Protein AF-F3FWP3-F1 (afdb_monomer)

Solvent-accessible surface area (backbone atoms only — not comparable to full-atom values): 4680 Å² total; per-residue (Å²): 132,83,79,78,64,66,71,75,40,71,68,49,39,51,47,54,50,51,39,47,51,49,57,52,51,49,49,53,50,51,52,55,49,48,52,26,53,49,37,48,74,68,52,88,49,70,67,58,23,52,55,26,45,54,49,38,66,60,44,51,61,50,51,52,54,53,48,56,52,53,49,51,52,36,50,53,44,53,48,59,72,74,53,132

Structure (mmCIF, N/CA/C/O backbone):
data_AF-F3FWP3-F1
#
_entry.id   AF-F3FWP3-F1
#
loop_
_atom_site.group_PD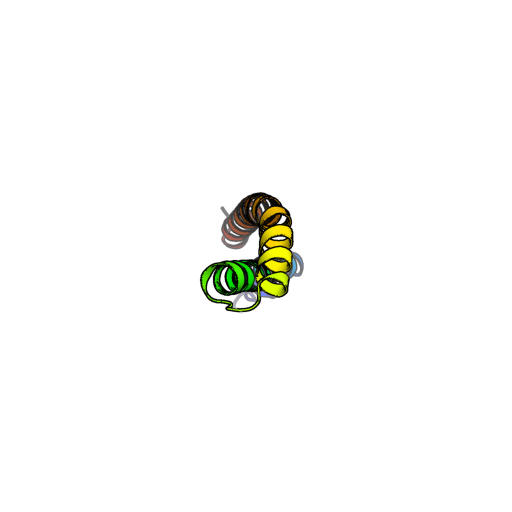B
_atom_site.id
_atom_site.type_symbol
_atom_site.label_atom_id
_atom_site.label_alt_id
_atom_site.label_comp_id
_atom_site.label_asym_id
_atom_site.label_entity_id
_atom_site.label_seq_id
_atom_site.pdbx_PDB_ins_code
_atom_site.Cartn_x
_atom_site.Cartn_y
_atom_site.Cartn_z
_atom_site.occupancy
_atom_site.B_iso_or_equiv
_atom_site.auth_seq_id
_atom_site.auth_comp_id
_atom_site.auth_asym_id
_atom_site.auth_atom_id
_atom_site.pdbx_PDB_model_num
ATOM 1 N N . LYS A 1 1 ? 10.772 0.469 -39.227 1.00 73.50 1 LYS A N 1
ATOM 2 C CA . LYS A 1 1 ? 9.780 -0.204 -38.351 1.00 73.50 1 LYS A CA 1
ATOM 3 C C . LYS A 1 1 ? 9.903 0.449 -36.979 1.00 73.50 1 LYS A C 1
ATOM 5 O O . LYS A 1 1 ? 11.040 0.654 -36.574 1.00 73.50 1 LYS A O 1
ATOM 10 N N . ALA A 1 2 ? 8.811 0.874 -36.341 1.00 83.06 2 ALA A N 1
ATOM 11 C CA . ALA A 1 2 ? 8.894 1.443 -34.992 1.00 83.06 2 ALA A CA 1
ATOM 12 C C . ALA A 1 2 ? 9.359 0.363 -34.000 1.00 83.06 2 ALA A C 1
ATOM 14 O O . ALA A 1 2 ? 9.074 -0.815 -34.222 1.00 83.06 2 ALA A O 1
ATOM 15 N N . ALA A 1 3 ? 10.099 0.757 -32.964 1.00 85.44 3 ALA A N 1
ATOM 16 C CA . ALA A 1 3 ? 10.433 -0.144 -31.868 1.00 85.44 3 ALA A CA 1
ATOM 17 C C . ALA A 1 3 ? 9.161 -0.497 -31.084 1.00 85.44 3 ALA A C 1
ATOM 19 O O . ALA A 1 3 ? 8.257 0.335 -30.964 1.00 85.44 3 ALA A O 1
ATOM 20 N N . ASP A 1 4 ? 9.092 -1.721 -30.561 1.00 93.12 4 ASP A N 1
ATOM 21 C CA . ASP A 1 4 ? 7.972 -2.127 -29.717 1.00 93.12 4 ASP A CA 1
ATOM 22 C C . ASP A 1 4 ? 7.961 -1.300 -28.415 1.00 93.12 4 ASP A C 1
ATOM 24 O O . ASP A 1 4 ? 9.028 -0.968 -27.887 1.00 93.12 4 ASP A O 1
ATOM 28 N N . PRO A 1 5 ? 6.784 -0.954 -27.864 1.00 95.38 5 PRO A N 1
ATOM 29 C CA . PRO A 1 5 ? 6.703 -0.246 -26.590 1.00 95.38 5 PRO A CA 1
ATOM 30 C C . PRO A 1 5 ? 7.349 -1.054 -25.461 1.00 95.38 5 PRO A C 1
ATOM 32 O O . PRO A 1 5 ? 7.105 -2.253 -25.346 1.00 95.38 5 PRO A O 1
ATOM 35 N N . ILE A 1 6 ? 8.089 -0.402 -24.560 1.00 96.56 6 ILE A N 1
ATOM 36 C CA . ILE A 1 6 ? 8.896 -1.091 -23.534 1.00 96.56 6 ILE A CA 1
ATOM 37 C C . ILE A 1 6 ? 8.098 -2.005 -22.591 1.00 96.56 6 ILE A C 1
ATOM 39 O O . ILE A 1 6 ? 8.659 -2.931 -22.008 1.00 96.56 6 ILE A O 1
ATOM 43 N N . ILE A 1 7 ? 6.778 -1.810 -22.488 1.00 96.56 7 ILE A N 1
ATOM 44 C CA . ILE A 1 7 ? 5.871 -2.700 -21.754 1.00 96.56 7 ILE A CA 1
ATOM 45 C C . ILE A 1 7 ? 5.902 -4.139 -22.284 1.00 96.56 7 ILE A C 1
ATOM 47 O O . ILE A 1 7 ? 5.456 -5.045 -21.589 1.00 96.56 7 ILE A O 1
ATOM 51 N N . VAL A 1 8 ? 6.415 -4.403 -23.492 1.00 96.56 8 VAL A N 1
ATOM 52 C CA . VAL A 1 8 ? 6.555 -5.784 -23.964 1.00 96.56 8 VAL A CA 1
ATOM 53 C C . VAL A 1 8 ? 7.671 -6.540 -23.236 1.00 96.56 8 VAL A C 1
ATOM 55 O O . VAL A 1 8 ? 7.614 -7.771 -23.164 1.00 9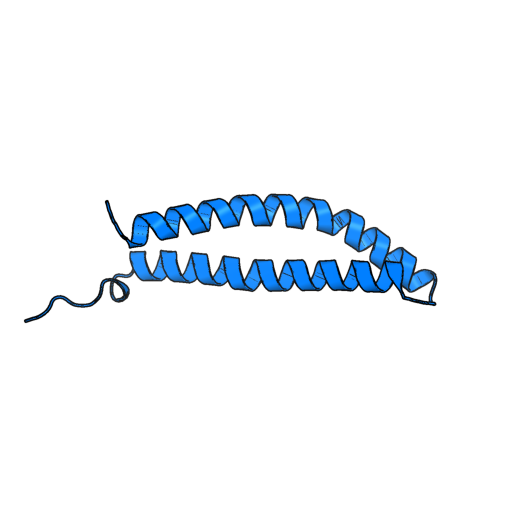6.56 8 VAL A O 1
ATOM 58 N N . HIS A 1 9 ? 8.643 -5.842 -22.646 1.00 97.19 9 HIS A N 1
ATOM 59 C CA . HIS A 1 9 ? 9.783 -6.469 -21.986 1.00 97.19 9 HIS A CA 1
ATOM 60 C C . HIS A 1 9 ? 9.396 -7.067 -20.624 1.00 97.19 9 HIS A C 1
ATOM 62 O O . HIS A 1 9 ? 8.721 -6.400 -19.833 1.00 97.19 9 HIS A O 1
ATOM 68 N N . PRO A 1 10 ? 9.827 -8.306 -20.312 1.00 97.94 10 PRO A N 1
ATOM 69 C CA . PRO A 1 10 ? 9.432 -8.990 -19.079 1.00 97.94 10 PRO A CA 1
ATOM 70 C C . PRO A 1 10 ? 9.745 -8.210 -17.799 1.00 97.94 10 PRO A C 1
ATOM 72 O O . PRO A 1 10 ? 8.904 -8.158 -16.905 1.00 97.94 10 PRO A O 1
ATOM 75 N N . ASP A 1 11 ? 10.913 -7.569 -17.718 1.00 98.12 11 ASP A N 1
ATOM 76 C CA . ASP A 1 11 ? 11.311 -6.849 -16.505 1.00 98.12 11 ASP A CA 1
ATOM 77 C C . ASP A 1 11 ? 10.497 -5.562 -16.284 1.00 98.12 11 ASP A C 1
ATOM 79 O O . ASP A 1 11 ? 10.033 -5.307 -15.174 1.00 98.12 11 ASP A O 1
ATOM 83 N N . VAL A 1 12 ? 10.193 -4.818 -17.356 1.00 98.25 12 VAL A N 1
ATOM 84 C CA . VAL A 1 12 ? 9.296 -3.651 -17.291 1.00 98.25 12 VAL A CA 1
ATOM 85 C C . VAL A 1 12 ? 7.901 -4.072 -16.826 1.00 98.25 12 VAL A C 1
ATOM 87 O O . VAL A 1 12 ? 7.332 -3.438 -15.938 1.00 98.25 12 VAL A O 1
ATOM 90 N N . ARG A 1 13 ? 7.352 -5.181 -17.349 1.00 98.31 13 ARG A N 1
ATOM 91 C CA . ARG A 1 13 ? 6.058 -5.705 -16.869 1.00 98.31 13 ARG A CA 1
ATOM 92 C C . ARG A 1 13 ? 6.111 -6.120 -15.409 1.00 98.31 13 ARG A C 1
ATOM 94 O O . ARG A 1 13 ? 5.170 -5.821 -14.683 1.00 98.31 13 ARG A O 1
ATOM 101 N N . ARG A 1 14 ? 7.178 -6.802 -14.984 1.00 98.44 14 ARG A N 1
ATOM 102 C CA . ARG A 1 14 ? 7.366 -7.216 -13.589 1.00 98.44 14 ARG A CA 1
ATOM 103 C C . ARG A 1 14 ? 7.327 -5.999 -12.666 1.00 98.44 14 ARG A C 1
ATOM 105 O O . ARG A 1 14 ? 6.532 -6.002 -11.735 1.00 98.44 14 ARG A O 1
ATOM 112 N N . MET A 1 15 ? 8.099 -4.950 -12.961 1.00 98.56 15 MET A N 1
ATOM 113 C CA . MET A 1 15 ? 8.102 -3.711 -12.169 1.00 98.56 15 MET A C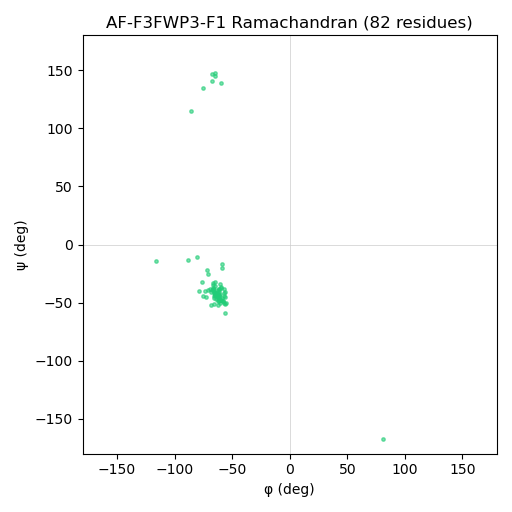A 1
ATOM 114 C C . MET A 1 15 ? 6.722 -3.042 -12.132 1.00 98.56 15 MET A C 1
ATOM 116 O O . MET A 1 15 ? 6.225 -2.724 -11.053 1.00 98.56 15 MET A O 1
ATOM 120 N N . LEU A 1 16 ? 6.062 -2.890 -13.286 1.00 98.56 16 LEU A N 1
ATOM 121 C CA . LEU A 1 16 ? 4.724 -2.292 -13.363 1.00 98.56 16 LEU A CA 1
ATOM 122 C C . LEU A 1 16 ? 3.672 -3.105 -12.590 1.00 98.56 16 LEU A C 1
ATOM 124 O O . LEU A 1 16 ? 2.809 -2.529 -11.928 1.00 98.56 16 LEU A O 1
ATOM 128 N N . LEU A 1 17 ? 3.741 -4.438 -12.644 1.00 98.56 17 LEU A N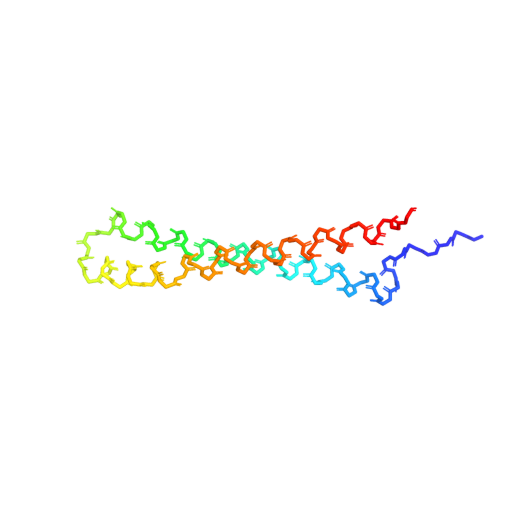 1
ATOM 129 C CA . LEU A 1 17 ? 2.846 -5.318 -11.889 1.00 98.56 17 LEU A CA 1
ATOM 130 C C . LEU A 1 17 ? 3.122 -5.260 -10.384 1.00 98.56 17 LEU A C 1
ATOM 132 O O . LEU A 1 17 ? 2.162 -5.240 -9.616 1.00 98.56 17 LEU A O 1
ATOM 136 N N . THR A 1 18 ? 4.384 -5.162 -9.959 1.00 98.56 18 THR A N 1
ATOM 137 C CA . THR A 1 18 ? 4.744 -4.921 -8.553 1.00 98.56 18 THR A CA 1
ATOM 138 C C . THR A 1 18 ? 4.164 -3.595 -8.060 1.00 98.56 18 THR A C 1
ATOM 140 O O . THR A 1 18 ? 3.459 -3.572 -7.052 1.00 98.56 18 THR A O 1
ATOM 143 N N . MET A 1 19 ? 4.368 -2.501 -8.806 1.00 98.69 19 MET A N 1
ATOM 144 C CA . MET A 1 19 ? 3.803 -1.186 -8.472 1.00 98.69 19 MET A CA 1
ATOM 145 C C . MET A 1 19 ? 2.275 -1.239 -8.363 1.00 98.69 19 MET A C 1
ATOM 147 O O . MET A 1 19 ? 1.702 -0.700 -7.415 1.00 98.69 19 MET A O 1
ATOM 151 N N . LYS A 1 20 ? 1.605 -1.917 -9.306 1.00 98.62 20 LYS A N 1
ATOM 152 C CA . LYS A 1 20 ? 0.150 -2.110 -9.280 1.00 98.62 20 LYS A CA 1
ATOM 153 C C . LYS A 1 20 ? -0.291 -2.887 -8.039 1.00 98.62 20 LYS A C 1
ATOM 155 O O . LYS A 1 20 ? -1.206 -2.447 -7.348 1.00 98.62 20 LYS A O 1
ATOM 160 N N . ALA A 1 21 ? 0.361 -4.012 -7.747 1.00 98.56 21 ALA A N 1
ATOM 161 C CA . ALA A 1 21 ? 0.034 -4.852 -6.600 1.00 98.56 21 ALA A CA 1
ATOM 162 C C . ALA A 1 21 ? 0.186 -4.084 -5.279 1.00 98.56 21 ALA A C 1
ATOM 164 O O . ALA A 1 21 ? -0.704 -4.146 -4.430 1.00 98.56 21 ALA A O 1
ATOM 165 N N . PHE A 1 22 ? 1.253 -3.294 -5.128 1.00 98.44 22 PHE A N 1
ATOM 166 C CA . PHE A 1 22 ? 1.418 -2.418 -3.970 1.00 98.44 22 PHE A CA 1
ATOM 167 C C . PHE A 1 22 ? 0.343 -1.336 -3.912 1.00 98.44 22 PHE A C 1
ATOM 169 O O . PHE A 1 22 ? -0.276 -1.163 -2.864 1.00 98.44 22 PHE A O 1
ATOM 176 N N . ALA A 1 23 ? 0.057 -0.641 -5.013 1.00 98.12 23 ALA A N 1
ATOM 177 C CA . ALA A 1 23 ? -0.940 0.428 -5.030 1.00 98.12 23 ALA A CA 1
ATOM 178 C C . ALA A 1 23 ? -2.356 -0.072 -4.692 1.00 98.12 23 ALA A C 1
ATOM 180 O O . ALA A 1 23 ? -3.078 0.578 -3.93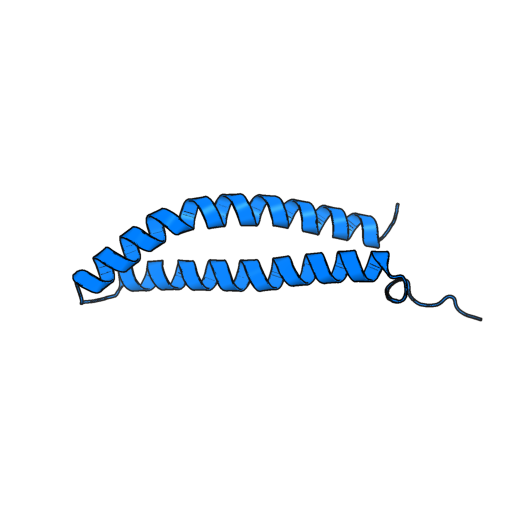7 1.00 98.12 23 ALA A O 1
ATOM 181 N N . GLU A 1 24 ? -2.767 -1.216 -5.237 1.00 98.62 24 GLU A N 1
ATOM 182 C CA . GLU A 1 24 ? -4.090 -1.798 -4.984 1.00 98.62 24 GLU A CA 1
ATOM 183 C C . GLU A 1 24 ? -4.163 -2.447 -3.596 1.00 98.62 24 GLU A C 1
ATOM 185 O O . GLU A 1 24 ? -5.117 -2.208 -2.851 1.00 98.62 24 GLU A O 1
ATOM 190 N N . GLY A 1 25 ? -3.132 -3.202 -3.207 1.00 97.94 25 GLY A N 1
ATOM 191 C CA . GLY A 1 25 ? -3.073 -3.895 -1.920 1.00 97.94 25 GLY A CA 1
ATOM 192 C C . GLY A 1 25 ? -3.013 -2.938 -0.731 1.00 97.94 25 GLY A C 1
ATOM 193 O O . GLY A 1 25 ? -3.784 -3.079 0.220 1.00 97.94 25 GLY A O 1
ATOM 194 N N . THR A 1 26 ? -2.158 -1.915 -0.793 1.00 97.94 26 THR A N 1
ATOM 195 C CA . THR A 1 26 ? -2.066 -0.907 0.279 1.00 97.94 26 THR A CA 1
ATOM 196 C C . THR A 1 26 ? -3.336 -0.065 0.387 1.00 97.94 26 THR A C 1
ATOM 198 O O . THR A 1 26 ? -3.751 0.272 1.495 1.00 97.94 26 THR A O 1
ATOM 201 N N . ARG A 1 27 ? -4.019 0.210 -0.733 1.00 98.25 27 ARG A N 1
ATOM 202 C CA . ARG A 1 27 ? -5.321 0.891 -0.726 1.00 98.25 27 ARG A CA 1
ATOM 203 C C . ARG A 1 27 ? -6.406 0.052 -0.050 1.00 98.25 27 ARG A C 1
ATOM 205 O O . ARG A 1 27 ? -7.175 0.578 0.750 1.00 98.25 27 ARG A O 1
ATOM 212 N N . ALA A 1 28 ? -6.462 -1.249 -0.328 1.00 98.12 28 ALA A N 1
ATOM 213 C CA . ALA A 1 28 ? -7.387 -2.145 0.363 1.00 98.12 28 ALA A CA 1
ATOM 214 C C . ALA A 1 28 ? -7.091 -2.199 1.873 1.00 98.12 28 ALA A C 1
ATOM 216 O O . ALA A 1 28 ? -8.009 -2.096 2.687 1.00 98.12 28 ALA A O 1
ATOM 217 N N . MET A 1 29 ? -5.810 -2.285 2.247 1.00 97.19 29 MET A N 1
ATOM 218 C CA . MET A 1 29 ? -5.375 -2.295 3.645 1.00 97.19 29 MET A CA 1
ATOM 219 C C . MET A 1 29 ? -5.757 -1.003 4.379 1.00 97.19 29 MET A C 1
ATOM 221 O O . MET A 1 29 ? -6.322 -1.075 5.468 1.00 97.19 29 MET A O 1
ATOM 225 N N . VAL A 1 30 ? -5.507 0.176 3.794 1.00 97.19 30 VAL A N 1
ATOM 226 C CA . VAL A 1 30 ? -5.841 1.448 4.455 1.00 97.19 30 VAL A CA 1
ATOM 227 C C . VAL A 1 30 ? -7.349 1.638 4.592 1.00 97.19 30 VAL A C 1
ATOM 229 O O . VAL A 1 30 ? -7.796 2.097 5.637 1.00 97.19 30 VAL A O 1
ATOM 232 N N . TYR A 1 31 ? -8.152 1.224 3.605 1.00 98.12 31 TYR A N 1
ATOM 233 C CA . TYR A 1 31 ? -9.612 1.256 3.731 1.00 98.12 31 TYR A CA 1
ATOM 234 C C . TYR A 1 31 ? -10.128 0.291 4.794 1.00 98.12 31 TYR A C 1
ATOM 236 O O . TYR A 1 31 ? -11.037 0.640 5.546 1.00 98.12 31 TYR A O 1
ATOM 244 N N . PHE A 1 32 ? -9.533 -0.896 4.909 1.00 97.56 32 PHE A N 1
ATOM 245 C CA . PHE A 1 32 ? -9.869 -1.826 5.980 1.00 97.56 32 PHE A CA 1
ATOM 246 C C . PHE A 1 32 ? -9.566 -1.238 7.364 1.00 97.56 32 PHE A C 1
ATOM 248 O O . PHE A 1 32 ? -10.416 -1.304 8.251 1.00 97.56 32 PHE A O 1
ATOM 255 N N . THR A 1 33 ? -8.397 -0.619 7.542 1.00 97.44 33 THR A N 1
ATOM 256 C CA . THR A 1 33 ? -8.021 0.042 8.800 1.00 97.44 33 THR A CA 1
ATOM 257 C C . THR A 1 33 ? -8.911 1.256 9.083 1.00 97.44 33 THR A C 1
ATOM 259 O O . THR A 1 33 ? -9.383 1.415 10.206 1.00 97.44 33 THR A O 1
ATOM 262 N N . ALA A 1 34 ? -9.221 2.072 8.071 1.00 97.69 34 ALA A N 1
ATOM 263 C CA . ALA A 1 34 ? -10.119 3.222 8.200 1.00 97.69 34 ALA A CA 1
ATOM 264 C C . ALA A 1 34 ? -11.535 2.805 8.624 1.00 97.69 34 ALA A C 1
ATOM 266 O O . ALA A 1 34 ? -12.129 3.441 9.489 1.00 97.69 34 ALA A O 1
ATOM 267 N N . LYS A 1 35 ? -12.041 1.675 8.113 1.00 98.12 35 LYS A N 1
ATOM 268 C CA . LYS A 1 35 ? -13.312 1.106 8.577 1.00 98.12 35 LYS A CA 1
ATOM 269 C C . LYS A 1 35 ? -13.299 0.828 10.086 1.00 98.12 35 LYS A C 1
ATOM 271 O O . LYS A 1 35 ? -14.311 1.042 10.745 1.00 98.12 35 LYS A O 1
ATOM 276 N N . GLN A 1 36 ? -12.178 0.364 10.646 1.00 98.31 36 GLN A N 1
ATOM 277 C CA . GLN A 1 36 ? -12.074 0.153 12.095 1.00 98.31 36 GLN A CA 1
ATOM 278 C C . GLN A 1 36 ? -12.125 1.477 12.862 1.00 98.31 36 GLN A C 1
ATOM 280 O O . GLN A 1 36 ? -12.795 1.545 13.887 1.00 98.31 36 GLN A O 1
ATOM 285 N N . VAL A 1 37 ? -11.500 2.542 12.341 1.00 98.19 37 VAL A N 1
ATOM 286 C CA . VAL A 1 37 ? -11.605 3.899 12.915 1.00 98.19 37 VAL A CA 1
ATOM 287 C C . VAL A 1 37 ? -13.067 4.337 13.008 1.00 98.19 37 VAL A C 1
ATOM 289 O O . VAL A 1 37 ? -13.496 4.825 14.055 1.00 98.19 37 VAL A O 1
ATOM 292 N N . ASP A 1 38 ? -13.846 4.119 11.948 1.00 98.38 38 ASP A N 1
ATOM 293 C CA . ASP A 1 38 ? -15.269 4.457 11.947 1.00 98.38 38 ASP A CA 1
ATOM 294 C C . ASP A 1 38 ? -16.059 3.624 12.966 1.00 98.38 38 ASP A C 1
ATOM 296 O O . ASP A 1 38 ? -16.884 4.177 13.690 1.00 98.38 38 ASP A O 1
ATOM 300 N N . ILE A 1 39 ? -15.784 2.321 13.095 1.00 98.50 39 ILE A N 1
ATOM 301 C CA . ILE A 1 39 ? -16.445 1.467 14.099 1.00 98.50 39 ILE A CA 1
ATOM 302 C C . ILE A 1 39 ? -16.129 1.954 15.519 1.00 98.50 39 ILE A C 1
ATOM 304 O O . ILE A 1 39 ? -17.049 2.125 16.320 1.00 98.50 39 ILE A O 1
ATOM 308 N N . VAL A 1 40 ? -14.858 2.233 15.826 1.00 98.19 40 VAL A N 1
ATOM 309 C CA . VAL A 1 40 ? -14.439 2.768 17.134 1.00 98.19 40 VAL A CA 1
ATOM 310 C C . VAL A 1 40 ? -15.166 4.076 17.444 1.00 98.19 40 VAL A C 1
ATOM 312 O O . VAL A 1 40 ? -15.621 4.287 18.569 1.00 98.19 40 VAL A O 1
ATOM 315 N N . LYS A 1 41 ? -15.309 4.953 16.447 1.00 98.00 41 LYS A N 1
ATOM 316 C CA . LYS A 1 41 ? -15.888 6.283 16.634 1.00 98.00 41 LYS A CA 1
ATOM 317 C C . LYS A 1 41 ? -17.414 6.279 16.713 1.00 98.00 41 LYS A C 1
ATOM 319 O O . LYS A 1 41 ? -17.972 7.022 17.520 1.00 98.00 41 LYS A O 1
ATOM 324 N N . TYR A 1 42 ? -18.081 5.469 15.895 1.00 98.12 42 TYR A N 1
ATOM 325 C CA . TYR A 1 42 ? -19.517 5.596 15.637 1.00 98.12 42 TYR A CA 1
ATOM 326 C C . TYR A 1 42 ? -20.366 4.404 16.090 1.00 98.12 42 TYR A C 1
ATOM 328 O O . TYR A 1 42 ? -21.581 4.555 16.164 1.00 98.12 42 TYR A O 1
ATOM 336 N N . SER A 1 43 ? -19.788 3.242 16.412 1.00 97.50 43 SER A N 1
ATOM 337 C CA . SER A 1 43 ? -20.592 2.094 16.859 1.00 97.50 43 SER A CA 1
ATOM 338 C C . SER A 1 43 ? -21.245 2.349 18.223 1.00 97.50 43 SER A C 1
ATOM 340 O O . SER A 1 43 ? -20.633 2.919 19.127 1.00 97.50 43 SER A O 1
ATOM 342 N N . GLU A 1 44 ? -22.484 1.906 18.402 1.00 97.50 44 GLU A N 1
ATOM 343 C CA . GLU A 1 44 ? -23.179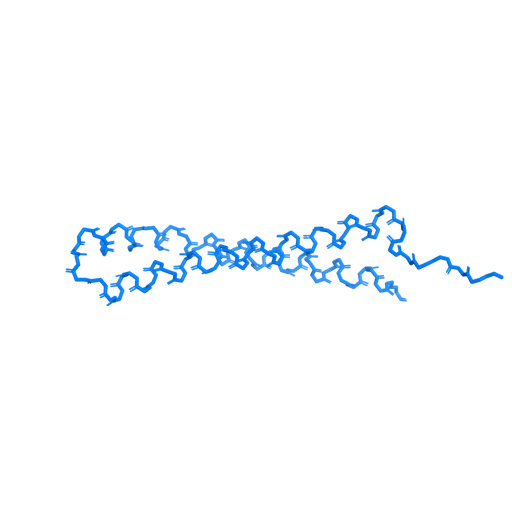 1.937 19.697 1.00 97.50 44 GLU A CA 1
ATOM 344 C C . GLU A 1 44 ? -22.917 0.669 20.527 1.00 97.50 44 GLU A C 1
ATOM 346 O O . GLU A 1 44 ? -23.163 0.663 21.730 1.00 97.50 44 GLU A O 1
ATOM 351 N N . ASP A 1 45 ? -22.361 -0.378 19.908 1.00 98.19 45 ASP A N 1
ATOM 352 C CA . ASP A 1 45 ? -22.035 -1.653 20.548 1.00 98.19 45 ASP A CA 1
ATOM 353 C C . ASP A 1 45 ? -20.635 -1.601 21.206 1.00 98.19 45 ASP A C 1
ATOM 355 O O . ASP A 1 45 ? -19.622 -1.481 20.497 1.00 98.19 45 ASP A O 1
ATOM 359 N N . PRO A 1 46 ? -20.541 -1.709 22.550 1.00 97.31 46 PRO A N 1
ATOM 360 C CA . PRO A 1 46 ? -19.270 -1.672 23.272 1.00 97.31 46 PRO A CA 1
ATOM 361 C C . PRO A 1 46 ? -18.294 -2.794 22.894 1.00 97.31 46 PRO A C 1
ATOM 363 O O . PRO A 1 46 ? -17.083 -2.560 22.872 1.00 97.31 46 PRO A O 1
ATOM 366 N N . GLU A 1 47 ? -18.785 -3.993 22.571 1.00 97.88 47 GLU A N 1
ATOM 367 C CA . GLU A 1 47 ? -17.921 -5.126 22.217 1.00 97.88 47 GLU A CA 1
ATOM 368 C C . GLU A 1 47 ? -17.317 -4.932 20.823 1.00 97.88 47 GLU A C 1
ATOM 370 O O . GLU A 1 47 ? -16.118 -5.148 20.623 1.00 97.88 47 GLU A O 1
ATOM 375 N N . GLN A 1 48 ? -18.104 -4.418 19.871 1.00 97.75 48 GLN A N 1
ATOM 376 C CA . GLN A 1 48 ? -17.590 -4.047 18.548 1.00 97.75 48 GLN A CA 1
ATOM 377 C C . GLN A 1 48 ? -16.551 -2.931 18.629 1.00 97.75 48 GLN A C 1
ATOM 379 O O . GLN A 1 48 ? -15.520 -3.018 17.961 1.00 97.75 48 GLN A O 1
ATOM 384 N N . LYS A 1 49 ? -16.782 -1.907 19.462 1.00 98.44 49 LYS A N 1
ATOM 385 C CA . LYS A 1 49 ? -15.796 -0.842 19.699 1.00 98.44 49 LYS A CA 1
ATO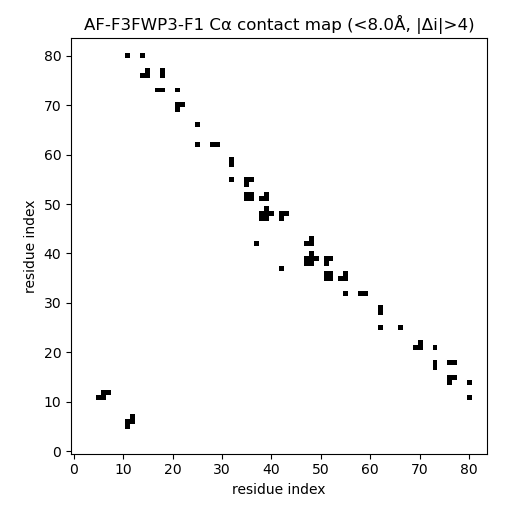M 386 C C . LYS A 1 49 ? -14.483 -1.404 20.225 1.00 98.44 49 LYS A C 1
ATOM 388 O O . LYS A 1 49 ? -13.430 -1.090 19.681 1.00 98.44 49 LYS A O 1
ATOM 393 N N . LYS A 1 50 ? -14.543 -2.266 21.242 1.00 98.31 50 LYS A N 1
AT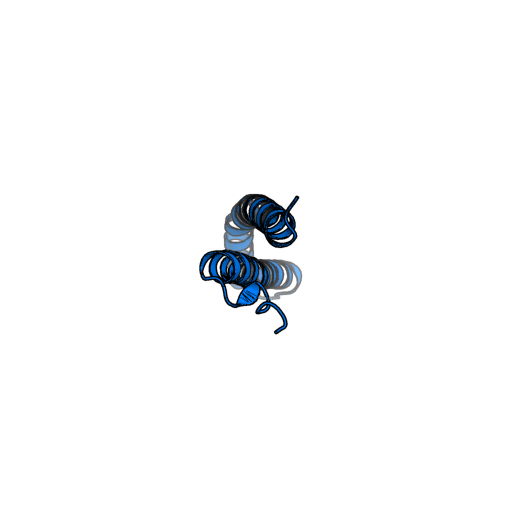OM 394 C CA . LYS A 1 50 ? -13.358 -2.880 21.854 1.00 98.31 50 LYS A CA 1
ATOM 395 C C . LYS A 1 50 ? -12.575 -3.744 20.863 1.00 98.31 50 LYS A C 1
ATOM 397 O O . LYS A 1 50 ? -11.350 -3.655 20.810 1.00 98.31 50 LYS A O 1
ATOM 402 N N . ALA A 1 51 ? -13.266 -4.562 20.069 1.00 98.31 51 ALA A N 1
ATOM 403 C CA . ALA A 1 51 ? -12.628 -5.394 19.051 1.00 98.31 51 ALA A CA 1
ATOM 404 C C . ALA A 1 51 ? -11.978 -4.549 17.941 1.00 98.31 51 ALA A C 1
ATOM 406 O O . ALA A 1 51 ? -10.842 -4.821 17.544 1.00 98.31 51 ALA A O 1
ATOM 407 N N . ALA A 1 52 ? -12.672 -3.509 17.468 1.00 98.38 52 ALA A N 1
ATOM 408 C CA . ALA A 1 52 ? -12.155 -2.602 16.449 1.00 98.38 52 ALA A CA 1
ATOM 409 C C . ALA A 1 52 ? -10.955 -1.791 16.953 1.00 98.38 52 ALA A C 1
ATOM 411 O O . ALA A 1 52 ? -9.986 -1.641 16.215 1.00 98.38 52 ALA A O 1
ATOM 412 N N . ASP A 1 53 ? -10.977 -1.329 18.205 1.00 98.38 53 ASP A N 1
ATOM 413 C CA . ASP A 1 53 ? -9.874 -0.578 18.815 1.00 98.38 53 ASP A CA 1
ATOM 414 C C . ASP A 1 53 ? -8.613 -1.443 18.957 1.00 98.38 53 ASP A C 1
ATOM 416 O O . ASP A 1 53 ? -7.522 -1.039 18.552 1.00 98.38 53 ASP A O 1
ATOM 420 N N . ALA A 1 54 ? -8.765 -2.695 19.407 1.00 98.38 54 ALA A N 1
ATOM 421 C CA . ALA A 1 54 ? -7.658 -3.648 19.479 1.00 98.38 54 ALA A CA 1
ATOM 422 C C . ALA A 1 54 ? -7.050 -3.939 18.095 1.00 98.38 54 ALA A C 1
ATOM 424 O O . ALA A 1 54 ? -5.827 -3.955 17.930 1.00 98.38 54 ALA A O 1
ATOM 425 N N . LEU A 1 55 ? -7.898 -4.140 17.081 1.00 98.19 55 LEU A N 1
ATOM 426 C CA . LEU A 1 55 ? -7.437 -4.366 15.715 1.00 98.19 55 LEU A CA 1
ATOM 427 C C . LEU A 1 55 ? -6.783 -3.114 15.119 1.00 98.19 55 LEU A C 1
ATOM 429 O O . LEU A 1 55 ? -5.763 -3.222 14.442 1.00 98.19 55 LEU A O 1
ATOM 433 N N . LEU A 1 56 ? -7.329 -1.928 15.383 1.00 97.81 56 LEU A N 1
ATOM 434 C CA . LEU A 1 56 ? -6.771 -0.656 14.936 1.00 97.81 56 LEU A CA 1
ATOM 435 C C . LEU A 1 56 ? -5.384 -0.415 15.545 1.00 97.81 56 LEU A C 1
ATOM 437 O O . LEU A 1 56 ? -4.458 -0.047 14.816 1.00 97.81 56 LEU A O 1
ATOM 441 N N . ALA A 1 57 ? -5.215 -0.681 16.843 1.00 97.94 57 ALA A N 1
ATOM 442 C CA . ALA A 1 57 ? -3.931 -0.585 17.535 1.00 97.94 57 ALA A CA 1
ATOM 443 C C . ALA A 1 57 ? -2.875 -1.523 16.926 1.00 97.94 57 ALA A C 1
ATOM 445 O O . ALA A 1 57 ? -1.713 -1.141 16.787 1.00 97.94 57 ALA A O 1
ATOM 446 N N . PHE A 1 58 ? -3.283 -2.722 16.501 1.00 97.75 58 PHE A N 1
ATOM 447 C CA . PHE A 1 58 ? -2.407 -3.670 15.813 1.00 97.75 58 PHE A CA 1
ATOM 448 C C . PHE A 1 58 ? -2.081 -3.244 14.372 1.00 97.75 58 PHE A C 1
ATOM 450 O O . PHE A 1 58 ? -0.924 -3.277 13.952 1.00 97.75 58 PHE A O 1
ATOM 457 N N . MET A 1 59 ? -3.086 -2.813 13.607 1.00 97.94 59 MET A N 1
ATOM 458 C CA . MET A 1 59 ? -2.943 -2.521 12.178 1.00 97.94 59 MET A CA 1
ATOM 459 C C . MET A 1 59 ? -2.235 -1.196 11.893 1.00 97.94 59 MET A C 1
ATOM 461 O O . MET A 1 59 ? -1.536 -1.099 10.889 1.00 97.94 59 MET A O 1
ATOM 465 N N . THR A 1 60 ? -2.385 -0.176 12.740 1.00 96.06 60 THR A N 1
ATOM 466 C CA . THR A 1 60 ? -1.815 1.166 12.510 1.00 96.06 60 THR A CA 1
ATOM 467 C C . THR A 1 60 ? -0.291 1.169 12.298 1.00 96.06 60 THR A C 1
ATOM 469 O O . THR A 1 60 ? 0.154 1.727 11.289 1.00 96.06 60 THR A O 1
ATOM 472 N N . PRO A 1 61 ? 0.539 0.548 13.164 1.00 97.44 61 PRO A N 1
ATOM 473 C CA . PRO A 1 61 ? 1.986 0.522 12.949 1.00 97.44 61 PRO A CA 1
ATOM 474 C C . PRO A 1 61 ? 2.382 -0.300 11.715 1.00 97.44 61 PRO A C 1
ATOM 476 O O . PRO A 1 61 ? 3.308 0.091 11.003 1.00 97.44 61 PRO A O 1
ATOM 479 N N . ILE A 1 62 ? 1.661 -1.390 11.425 1.00 97.50 62 ILE A N 1
ATOM 480 C CA . ILE A 1 62 ? 1.895 -2.236 10.246 1.00 97.50 62 ILE A CA 1
ATOM 481 C C . ILE A 1 62 ? 1.590 -1.452 8.972 1.00 97.50 62 ILE A C 1
ATOM 483 O O . ILE A 1 62 ? 2.436 -1.375 8.086 1.00 97.50 62 ILE A O 1
ATOM 487 N N . ALA A 1 63 ? 0.413 -0.827 8.903 1.00 96.50 63 ALA A N 1
ATOM 488 C CA . ALA A 1 63 ? -0.008 -0.017 7.770 1.00 96.50 63 ALA A CA 1
ATOM 489 C C . ALA A 1 63 ? 0.984 1.120 7.526 1.00 96.50 63 ALA A C 1
ATOM 491 O O . ALA A 1 63 ? 1.467 1.263 6.408 1.00 96.50 63 ALA A O 1
ATOM 492 N N . LYS A 1 64 ? 1.373 1.870 8.568 1.00 96.19 64 LYS A N 1
ATOM 493 C CA . LYS A 1 64 ? 2.383 2.925 8.430 1.00 96.19 64 LYS A CA 1
ATOM 494 C C . LYS A 1 64 ? 3.676 2.361 7.855 1.00 96.19 64 LYS A C 1
ATOM 496 O O . LYS A 1 64 ? 4.124 2.849 6.825 1.00 96.19 64 LYS A O 1
ATOM 501 N N . ALA A 1 65 ? 4.289 1.388 8.532 1.00 98.00 65 ALA A N 1
ATOM 502 C CA . ALA A 1 65 ? 5.621 0.908 8.173 1.00 98.00 65 ALA A CA 1
ATOM 503 C C . ALA A 1 65 ? 5.628 0.291 6.772 1.00 98.00 65 ALA A C 1
ATOM 505 O O . ALA A 1 65 ? 6.396 0.716 5.914 1.00 98.00 65 ALA A O 1
ATOM 506 N N . PHE A 1 66 ? 4.718 -0.646 6.515 1.00 97.88 66 PHE A N 1
ATOM 507 C CA . PHE A 1 66 ? 4.652 -1.342 5.238 1.00 97.88 66 PHE A CA 1
ATOM 508 C C . PHE A 1 66 ? 4.366 -0.383 4.083 1.00 97.88 66 PHE A C 1
ATOM 510 O O . PHE A 1 66 ? 5.089 -0.400 3.092 1.00 97.88 66 PHE A O 1
ATOM 517 N N . MET A 1 67 ? 3.362 0.493 4.214 1.00 97.88 67 MET A N 1
ATOM 518 C CA . MET A 1 67 ? 2.985 1.409 3.132 1.00 97.88 67 MET A CA 1
ATOM 519 C C . MET A 1 67 ? 4.092 2.416 2.809 1.00 97.88 67 MET A C 1
ATOM 521 O O . MET A 1 67 ? 4.266 2.747 1.637 1.00 97.88 67 MET A O 1
ATOM 525 N N . THR A 1 68 ? 4.848 2.895 3.806 1.00 98.12 68 THR A N 1
ATOM 526 C CA . THR A 1 68 ? 5.970 3.809 3.543 1.00 98.12 68 THR A CA 1
ATOM 527 C C . THR A 1 68 ? 7.115 3.120 2.806 1.00 98.12 68 THR A C 1
ATOM 529 O O . THR A 1 68 ? 7.650 3.704 1.868 1.00 98.12 68 THR A O 1
ATOM 532 N N . GLU A 1 69 ? 7.448 1.879 3.171 1.00 98.38 69 GLU A N 1
ATOM 533 C CA . GLU A 1 69 ? 8.529 1.123 2.520 1.00 98.38 69 GLU A CA 1
ATOM 534 C C . GLU A 1 69 ? 8.164 0.747 1.078 1.00 98.38 69 GLU A C 1
ATOM 536 O O . GLU A 1 69 ? 8.887 1.083 0.139 1.00 98.38 69 GLU A O 1
ATOM 541 N N . VAL A 1 70 ? 6.994 0.132 0.861 1.00 98.38 70 VAL A N 1
ATOM 542 C CA . VAL A 1 70 ? 6.588 -0.283 -0.495 1.00 98.38 70 VAL A CA 1
ATOM 543 C C . VAL A 1 70 ? 6.235 0.907 -1.388 1.00 98.38 70 VAL A C 1
ATOM 545 O O . VAL A 1 70 ? 6.355 0.822 -2.609 1.00 98.38 70 VAL A O 1
ATOM 548 N N . GLY A 1 71 ? 5.822 2.035 -0.800 1.00 98.12 71 GLY A N 1
ATOM 549 C CA . GLY A 1 71 ? 5.635 3.291 -1.524 1.00 98.12 71 GLY A CA 1
ATOM 550 C C . GLY A 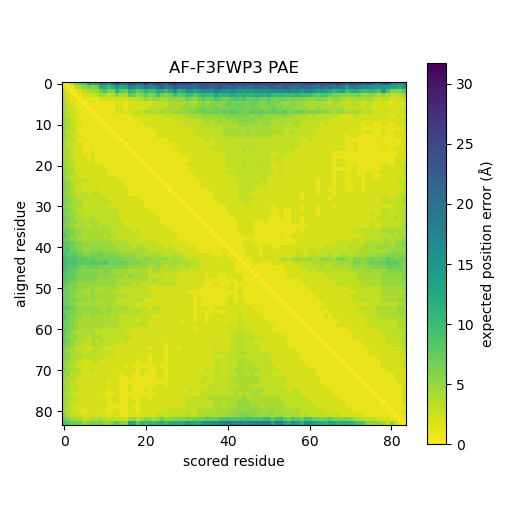1 71 ? 6.955 3.839 -2.067 1.00 98.12 71 GLY A C 1
ATOM 551 O O . GLY A 1 71 ? 7.012 4.270 -3.220 1.00 98.12 71 GLY A O 1
ATOM 552 N N . PHE A 1 72 ? 8.027 3.768 -1.273 1.00 98.44 72 PHE A N 1
ATOM 553 C CA . PHE A 1 72 ? 9.370 4.135 -1.716 1.00 98.44 72 PHE A CA 1
ATOM 554 C C . PHE A 1 72 ? 9.891 3.182 -2.803 1.00 98.44 72 PHE A C 1
ATOM 556 O O . PHE A 1 72 ? 10.382 3.634 -3.837 1.00 98.44 72 PHE A O 1
ATOM 563 N N . GLU A 1 73 ? 9.714 1.870 -2.630 1.00 98.31 73 GLU A N 1
ATOM 564 C CA . GLU A 1 73 ? 10.073 0.873 -3.648 1.00 98.31 73 GLU A CA 1
ATOM 565 C C . GLU A 1 73 ? 9.332 1.108 -4.976 1.00 98.31 73 GLU A C 1
ATOM 567 O O . GLU A 1 73 ? 9.949 1.130 -6.044 1.00 98.31 73 GLU A O 1
ATOM 572 N N . ALA A 1 74 ? 8.020 1.363 -4.922 1.00 98.50 74 ALA A N 1
ATOM 573 C CA . ALA A 1 74 ? 7.221 1.660 -6.106 1.00 98.50 74 ALA A CA 1
ATOM 574 C C . ALA A 1 74 ? 7.692 2.936 -6.824 1.00 98.50 74 ALA A C 1
ATOM 576 O O . ALA A 1 74 ? 7.715 2.966 -8.056 1.00 98.50 74 ALA A O 1
ATOM 577 N N . ALA A 1 75 ? 8.100 3.972 -6.083 1.00 98.31 75 ALA A N 1
ATOM 578 C CA . ALA A 1 75 ? 8.669 5.185 -6.667 1.00 98.31 75 ALA A CA 1
ATOM 579 C C . ALA A 1 75 ? 10.001 4.904 -7.385 1.00 98.31 75 ALA A C 1
ATOM 581 O O . ALA A 1 75 ? 10.194 5.371 -8.508 1.00 98.31 75 ALA A O 1
ATOM 582 N N . ASN A 1 76 ? 10.875 4.079 -6.795 1.00 98.31 76 ASN A N 1
ATOM 583 C CA . ASN A 1 76 ? 12.135 3.664 -7.422 1.00 98.31 76 ASN A CA 1
ATOM 584 C C . ASN A 1 76 ? 11.897 2.882 -8.722 1.00 98.31 76 ASN A C 1
ATOM 586 O O . ASN A 1 76 ? 12.548 3.147 -9.732 1.00 98.31 76 ASN A O 1
ATOM 590 N N . HIS A 1 77 ? 10.930 1.959 -8.735 1.00 98.31 77 HIS A N 1
ATOM 591 C CA . HIS A 1 77 ? 10.505 1.288 -9.967 1.00 98.31 77 HIS A CA 1
ATOM 592 C C . HIS A 1 77 ? 9.954 2.269 -11.002 1.00 98.31 77 HIS A C 1
ATOM 594 O O . HIS A 1 77 ? 10.274 2.144 -12.182 1.00 98.31 77 HIS A O 1
ATOM 600 N N . GLY A 1 78 ? 9.178 3.265 -10.569 1.00 97.81 78 GLY A N 1
ATOM 601 C CA . GLY A 1 78 ? 8.677 4.326 -11.437 1.00 97.81 78 GLY A CA 1
ATOM 602 C C . GLY A 1 78 ? 9.805 5.047 -12.170 1.00 97.81 78 GLY A C 1
ATOM 603 O O . GLY A 1 78 ? 9.768 5.125 -13.393 1.00 97.81 78 GLY A O 1
ATOM 604 N N . VAL A 1 79 ? 10.838 5.496 -11.450 1.00 98.06 79 VAL A N 1
ATOM 605 C CA . VAL A 1 79 ? 12.020 6.130 -12.062 1.00 98.06 79 VAL A CA 1
ATOM 606 C C . VAL A 1 79 ? 12.707 5.170 -13.037 1.00 98.06 79 VAL A C 1
ATOM 608 O O . VAL A 1 79 ? 12.937 5.530 -14.188 1.00 98.06 79 VAL A O 1
ATOM 611 N N . GLN A 1 80 ? 12.949 3.923 -12.626 1.00 97.75 80 GLN A N 1
ATOM 612 C CA . GLN A 1 80 ? 13.635 2.930 -13.457 1.00 97.75 80 GLN A CA 1
ATOM 613 C C . GLN A 1 80 ? 12.911 2.635 -14.782 1.00 97.75 80 GLN A C 1
ATOM 615 O O . GLN A 1 80 ? 13.564 2.419 -15.802 1.00 97.75 80 GLN A O 1
ATOM 620 N N . VAL A 1 81 ? 11.574 2.627 -14.792 1.00 97.75 81 VAL A N 1
ATOM 621 C CA . VAL A 1 81 ? 10.771 2.396 -16.008 1.00 97.75 81 VAL A CA 1
ATOM 622 C C . VAL A 1 81 ? 10.957 3.513 -17.041 1.00 97.75 81 VAL A C 1
ATOM 624 O O . VAL A 1 81 ? 10.913 3.232 -18.238 1.00 97.75 81 VAL A O 1
ATOM 627 N N . TYR A 1 82 ? 11.186 4.754 -16.605 1.00 96.44 82 TYR A N 1
ATOM 628 C CA . TYR A 1 82 ? 11.455 5.882 -17.506 1.00 96.44 82 TYR A CA 1
ATOM 629 C C . TYR A 1 82 ? 12.908 5.936 -17.997 1.00 96.44 82 TYR A C 1
ATOM 631 O O . TYR A 1 82 ? 13.189 6.658 -18.952 1.00 96.44 82 TYR A O 1
ATOM 639 N N . GLY A 1 83 ? 13.801 5.134 -17.413 1.00 93.56 83 GLY A N 1
ATOM 640 C CA . GLY A 1 83 ? 15.220 5.120 -17.752 1.00 93.56 83 GLY A CA 1
ATOM 641 C C . GLY A 1 83 ? 16.006 6.249 -17.081 1.00 93.56 83 GLY A C 1
ATOM 642 O O . GLY A 1 83 ? 15.533 6.874 -16.133 1.00 93.56 83 GLY A O 1
ATOM 643 N N . GLY A 1 84 ? 17.239 6.449 -17.551 1.00 91.12 84 GLY A N 1
ATOM 644 C CA . GLY A 1 84 ? 18.124 7.542 -17.133 1.00 91.12 84 GLY A CA 1
ATOM 645 C C . GLY A 1 84 ? 18.115 8.715 -18.100 1.00 91.12 84 GLY A C 1
ATOM 646 O O . GLY A 1 84 ? 17.652 8.530 -19.249 1.00 91.12 84 GLY A O 1
#

InterPro domains:
  IPR009075 Acyl-CoA dehydrogenase/oxidase, C-terminal [PF00441] (4-84)
  IPR036250 Acyl-CoA dehydrogenase-like, C-terminal [SSF47203] (3-84)
  IPR052166 Diverse substrate specificity acyl-CoA dehydrogenase [PTHR42803] (1-84)

Sequence (84 aa):
KAADPIIVHPDVRRMLLTMKAFAEGTRAMVYFTAKQVDIVKYSEDPEQKKAADALLAFMTPIAKAFMTEVGFEAANHGVQVYGG

Nearest PDB structures (foldseek):
  6thk-assembly1_A  TM=6.361E-01  e=2.184E+00  Pseudomonas aeruginosa PAO1
  7ubt-assembly1_A  TM=7.299E-01  e=3.533E+00  Homo sapiens
  4ilo-assembly1_A  TM=6.661E-01  e=3.533E+00  Chlamydia trachomatis L2/434/Bu
  4dci-assembly1_B  TM=6.179E-01  e=8.197E+00  Parasynechococcus marenigrum WH 8102

Mean predicted aligned error: 3.21 Å

Organism: NCBI:txid629262

Foldseek 3Di:
DDDDDPCVDPVLVVLVVLLVCLVVVLVVLVVVLVVLVCQLVPPPDPVSNVVSVVVNVVSVVVSVVVNVVSVVVNVVSVDPSVPD

Secondary structure (DSSP, 8-state):
-PPPPGGGSHHHHHHHHHHHHHHHHHHHHHHHHHHHHHHHHH-S-HHHHHHHHHHHHHHHHHHHHHHHHHHHHHHHHHHHHH--

pLDDT: mean 97.1, std 3.52, range [73.5, 98.69]

Radius of gyration: 18.84 Å; Cα contacts (8 Å, |Δi|>4): 44; chains: 1; bounding box: 41×16×62 Å